Protein AF-A0A232FIR9-F1 (afdb_monomer_lite)

pLDDT: mean 83.85, std 11.93, range [40.28, 95.75]

Radius of gyration: 13.09 Å; chains: 1; bounding box: 30×24×39 Å

Foldseek 3Di:
DVVLVVVLVVVVVVVVVPDQAAEDDADPVNVVVVLVVCLVVVHAYEYAYDDDPPDDDPHPRYDYPHDHPVVPDD

Structure (mmCIF, N/CA/C/O backbone):
data_AF-A0A232FIR9-F1
#
_entry.id   AF-A0A232FIR9-F1
#
loop_
_atom_site.group_PDB
_atom_site.id
_atom_site.type_symbol
_atom_site.label_atom_id
_atom_site.label_alt_id
_atom_site.label_comp_id
_atom_site.label_asym_id
_atom_site.label_entity_id
_atom_site.label_seq_id
_atom_site.pdbx_PDB_ins_code
_atom_site.Cartn_x
_atom_site.Cartn_y
_atom_site.Cartn_z
_atom_site.occupancy
_atom_site.B_iso_or_equiv
_atom_site.auth_seq_id
_atom_site.auth_comp_id
_atom_site.auth_asym_id
_atom_site.auth_atom_id
_atom_site.pdbx_PDB_model_num
ATOM 1 N N . MET A 1 1 ? 9.768 13.535 1.577 1.00 59.94 1 MET A N 1
ATOM 2 C CA . MET A 1 1 ? 9.839 13.440 0.098 1.00 59.94 1 MET A CA 1
ATOM 3 C C . MET A 1 1 ? 10.585 12.187 -0.362 1.00 59.94 1 MET A C 1
ATOM 5 O O . MET A 1 1 ? 10.044 11.474 -1.189 1.00 59.94 1 MET A O 1
ATOM 9 N N . VAL A 1 2 ? 11.768 11.870 0.186 1.00 62.75 2 VAL A N 1
ATOM 10 C CA . VAL A 1 2 ? 12.562 10.688 -0.226 1.00 62.75 2 VAL A CA 1
ATOM 11 C C . VAL A 1 2 ? 11.823 9.353 -0.018 1.00 62.75 2 VAL A C 1
ATOM 13 O O . VAL A 1 2 ? 11.801 8.531 -0.927 1.00 62.75 2 VAL A O 1
ATOM 16 N N . GLU A 1 3 ? 11.131 9.162 1.112 1.00 68.69 3 GLU A N 1
ATOM 17 C CA . GLU A 1 3 ? 10.327 7.945 1.359 1.00 68.69 3 GLU A CA 1
ATOM 18 C C . GLU A 1 3 ? 9.174 7.748 0.362 1.00 68.69 3 GLU A C 1
ATOM 20 O O . GLU A 1 3 ? 8.854 6.617 0.009 1.00 68.69 3 GLU A O 1
ATOM 25 N N . PHE A 1 4 ? 8.574 8.836 -0.137 1.00 74.38 4 PHE A N 1
ATOM 26 C CA . PHE A 1 4 ? 7.458 8.763 -1.089 1.00 74.38 4 PHE A CA 1
ATOM 27 C C . PHE A 1 4 ? 7.920 8.199 -2.437 1.00 74.38 4 PHE A C 1
ATOM 29 O O . PHE A 1 4 ? 7.242 7.356 -3.020 1.00 74.38 4 PHE A O 1
ATOM 36 N N . ILE A 1 5 ? 9.093 8.635 -2.908 1.00 79.56 5 ILE A N 1
ATOM 37 C CA . ILE A 1 5 ? 9.677 8.147 -4.162 1.00 79.56 5 ILE A CA 1
ATOM 38 C C . ILE A 1 5 ? 10.081 6.675 -4.025 1.00 79.56 5 ILE A C 1
ATOM 40 O O . ILE A 1 5 ? 9.826 5.894 -4.935 1.00 79.56 5 ILE A O 1
ATOM 44 N N . ALA A 1 6 ? 10.642 6.272 -2.880 1.00 87.25 6 ALA A N 1
ATOM 45 C CA . ALA A 1 6 ? 11.037 4.883 -2.653 1.00 87.25 6 ALA A CA 1
ATOM 46 C C . ALA A 1 6 ? 9.844 3.908 -2.713 1.00 87.25 6 ALA A C 1
ATOM 48 O O . ALA A 1 6 ? 9.944 2.858 -3.346 1.00 87.25 6 ALA A O 1
ATOM 49 N N . VAL A 1 7 ? 8.704 4.263 -2.107 1.00 89.69 7 VAL A N 1
ATOM 50 C CA . VAL A 1 7 ? 7.488 3.428 -2.151 1.00 89.69 7 VAL A CA 1
ATOM 51 C C . VAL A 1 7 ? 6.936 3.314 -3.572 1.00 89.69 7 VAL A C 1
ATOM 53 O O . VAL A 1 7 ? 6.546 2.225 -3.984 1.00 89.69 7 VAL A O 1
ATOM 56 N N . LEU A 1 8 ? 6.933 4.413 -4.332 1.00 89.50 8 LEU A N 1
ATOM 57 C CA . LEU A 1 8 ? 6.494 4.402 -5.727 1.00 89.50 8 LEU A CA 1
ATOM 58 C C . LEU A 1 8 ? 7.340 3.440 -6.570 1.00 89.50 8 LEU A C 1
ATOM 60 O O . LEU A 1 8 ? 6.782 2.599 -7.270 1.00 89.50 8 LEU A O 1
ATOM 64 N N . THR A 1 9 ? 8.669 3.548 -6.483 1.00 92.50 9 THR A N 1
ATOM 65 C CA . THR A 1 9 ? 9.589 2.687 -7.239 1.00 92.50 9 THR A CA 1
ATOM 66 C C . THR A 1 9 ? 9.364 1.215 -6.908 1.00 92.50 9 THR A C 1
ATOM 68 O O . THR A 1 9 ? 9.173 0.416 -7.821 1.00 92.50 9 THR A O 1
ATOM 71 N N . LEU A 1 10 ? 9.285 0.876 -5.618 1.00 93.12 10 LEU A N 1
ATOM 72 C CA . LEU A 1 10 ? 9.054 -0.498 -5.171 1.00 93.12 10 LEU A CA 1
ATOM 73 C C . LEU A 1 10 ? 7.741 -1.076 -5.722 1.00 93.12 10 LEU A C 1
ATOM 75 O O . LEU A 1 10 ? 7.697 -2.223 -6.151 1.00 93.12 10 LEU A O 1
ATOM 79 N N . ILE A 1 11 ? 6.659 -0.294 -5.730 1.00 92.94 11 ILE A N 1
ATOM 80 C CA . ILE A 1 11 ? 5.372 -0.770 -6.253 1.00 92.94 11 ILE A CA 1
ATOM 81 C C . ILE A 1 11 ? 5.436 -0.984 -7.761 1.00 92.94 11 ILE A C 1
ATOM 83 O O . ILE A 1 11 ? 4.908 -1.979 -8.249 1.00 92.94 11 ILE A O 1
ATOM 87 N N . CYS A 1 12 ? 6.082 -0.085 -8.504 1.00 92.62 12 CYS A N 1
ATOM 88 C CA . CYS A 1 12 ? 6.260 -0.259 -9.942 1.00 92.62 12 CYS A CA 1
ATOM 89 C C . CYS A 1 12 ? 7.039 -1.541 -10.273 1.00 92.62 12 CYS A C 1
ATOM 91 O O . CYS A 1 12 ? 6.674 -2.233 -11.220 1.00 92.62 12 CYS A O 1
ATOM 93 N N . GLU A 1 13 ? 8.062 -1.878 -9.484 1.00 95.31 13 GLU A N 1
ATOM 94 C CA . GLU A 1 13 ? 8.813 -3.133 -9.622 1.00 95.31 13 GLU A CA 1
ATOM 95 C C . GLU A 1 13 ? 7.921 -4.354 -9.350 1.00 95.31 13 GLU A C 1
ATOM 97 O O . GLU A 1 13 ? 7.841 -5.253 -10.183 1.00 95.31 13 GLU A O 1
ATOM 102 N N . LEU A 1 14 ? 7.150 -4.346 -8.256 1.00 94.50 14 LEU A N 1
ATOM 103 C CA . LEU A 1 14 ? 6.198 -5.423 -7.948 1.00 94.50 14 LEU A CA 1
ATOM 104 C C . LEU A 1 14 ? 5.135 -5.603 -9.042 1.00 94.50 14 LEU A C 1
ATOM 106 O O . LEU A 1 14 ? 4.740 -6.723 -9.364 1.00 94.50 14 LEU A O 1
ATOM 110 N N . LEU A 1 15 ? 4.651 -4.506 -9.625 1.00 94.00 15 LEU A N 1
ATOM 111 C CA . LEU A 1 15 ? 3.697 -4.566 -10.731 1.00 94.00 15 LEU A CA 1
ATOM 112 C C . LEU A 1 15 ? 4.325 -5.144 -12.000 1.00 94.00 15 LEU A C 1
ATOM 114 O O . LEU A 1 15 ? 3.647 -5.885 -12.709 1.00 94.00 15 LEU A O 1
ATOM 118 N N . ALA A 1 16 ? 5.593 -4.829 -12.280 1.00 95.19 16 ALA A N 1
ATOM 119 C CA . ALA A 1 16 ? 6.317 -5.382 -13.421 1.00 95.19 16 ALA A CA 1
ATOM 120 C C . ALA A 1 16 ? 6.509 -6.904 -13.297 1.00 95.19 16 ALA A C 1
ATOM 122 O O . ALA A 1 16 ? 6.388 -7.611 -14.296 1.00 95.19 16 ALA A O 1
ATOM 123 N N . ASP A 1 17 ? 6.723 -7.400 -12.076 1.00 95.75 17 ASP A N 1
ATOM 124 C CA . ASP A 1 17 ? 6.831 -8.834 -11.778 1.00 95.75 17 ASP A CA 1
ATOM 125 C C . ASP A 1 17 ? 5.477 -9.571 -11.819 1.00 95.75 17 ASP A C 1
ATOM 127 O O . ASP A 1 17 ? 5.436 -10.794 -11.955 1.00 95.75 17 ASP A O 1
ATOM 131 N N . GLY A 1 18 ? 4.360 -8.841 -11.742 1.00 93.56 18 GLY A N 1
ATOM 132 C CA . GLY A 1 18 ? 3.010 -9.394 -11.842 1.00 93.56 18 GLY A CA 1
ATOM 133 C C . GLY A 1 18 ? 2.471 -9.934 -10.516 1.00 93.56 18 GLY A C 1
ATOM 134 O O . GLY A 1 18 ? 2.356 -11.142 -10.308 1.00 93.56 18 GLY A O 1
ATOM 135 N N . VAL A 1 19 ? 2.073 -9.031 -9.618 1.00 95.69 19 VAL A N 1
ATOM 136 C CA . VAL A 1 19 ? 1.421 -9.380 -8.345 1.00 95.69 19 VAL A CA 1
ATOM 137 C C . VAL A 1 19 ? -0.097 -9.533 -8.464 1.00 95.69 19 VAL A C 1
ATOM 139 O O . VAL A 1 19 ? -0.762 -8.803 -9.194 1.00 95.69 19 VAL A O 1
ATOM 142 N N . ALA A 1 20 ? -0.664 -10.447 -7.673 1.00 95.12 20 ALA A N 1
ATOM 143 C CA . ALA A 1 20 ? -2.114 -10.635 -7.573 1.00 95.12 20 ALA A CA 1
ATOM 144 C C . ALA A 1 20 ? -2.798 -9.651 -6.605 1.00 95.12 20 ALA A C 1
ATOM 146 O O . ALA A 1 20 ? -4.006 -9.454 -6.694 1.00 95.12 20 ALA A O 1
ATOM 147 N N . ALA A 1 21 ? -2.048 -9.077 -5.660 1.00 94.81 21 ALA A N 1
ATOM 148 C CA . ALA A 1 21 ? -2.527 -8.120 -4.665 1.00 94.81 21 ALA A CA 1
ATOM 149 C C . ALA A 1 21 ? -1.346 -7.366 -4.034 1.00 94.81 21 ALA A C 1
ATOM 151 O O . ALA A 1 21 ? -0.215 -7.858 -4.043 1.00 94.81 21 ALA A O 1
ATOM 152 N N . ILE A 1 22 ? -1.618 -6.205 -3.437 1.00 93.75 22 ILE A N 1
ATOM 153 C CA . ILE A 1 22 ? -0.648 -5.412 -2.672 1.00 93.75 22 ILE A CA 1
ATOM 154 C C . ILE A 1 22 ? -1.088 -5.352 -1.206 1.00 93.75 22 ILE A C 1
ATOM 156 O O . ILE A 1 22 ? -2.226 -4.996 -0.909 1.00 93.75 22 ILE A O 1
ATOM 160 N N . PHE A 1 23 ? -0.170 -5.664 -0.288 1.00 92.44 23 PHE A N 1
ATOM 161 C CA . PHE A 1 23 ? -0.388 -5.581 1.159 1.00 92.44 23 PHE A CA 1
ATOM 162 C C . PHE A 1 23 ? 0.393 -4.409 1.758 1.00 92.44 23 PHE A C 1
ATOM 164 O O . PHE A 1 23 ? 1.599 -4.288 1.538 1.00 92.44 23 PHE A O 1
ATOM 171 N N . GLY A 1 24 ? -0.268 -3.591 2.573 1.00 88.50 24 GLY A N 1
ATOM 172 C CA . GLY A 1 24 ? 0.332 -2.421 3.217 1.00 88.50 24 GLY A CA 1
ATOM 173 C C . GLY A 1 24 ? -0.268 -1.111 2.718 1.00 88.50 24 GLY A C 1
ATOM 174 O O . GLY A 1 24 ? -1.423 -1.117 2.327 1.00 88.50 24 GLY A O 1
ATOM 175 N N . PRO A 1 25 ? 0.473 0.009 2.783 1.00 86.88 25 PRO A N 1
ATOM 176 C CA . PRO A 1 25 ? 1.752 0.171 3.471 1.00 86.88 25 PRO A CA 1
ATOM 177 C C . PRO A 1 25 ? 1.573 0.219 4.998 1.00 86.88 25 PRO A C 1
ATOM 179 O O . PRO A 1 25 ? 0.491 0.476 5.520 1.00 86.88 25 PRO A O 1
ATOM 182 N N . LYS A 1 26 ? 2.668 0.008 5.737 1.00 81.19 26 LYS A N 1
ATOM 183 C CA . LYS A 1 26 ? 2.666 0.076 7.211 1.00 81.19 26 LYS A CA 1
ATOM 184 C C . LYS A 1 26 ? 2.313 1.472 7.744 1.00 81.19 26 LYS A C 1
ATOM 186 O O . LYS A 1 26 ? 1.748 1.588 8.828 1.00 81.19 26 LYS A O 1
ATOM 191 N N . PHE A 1 27 ? 2.677 2.524 7.013 1.00 81.69 27 PHE A N 1
ATOM 192 C CA . PHE A 1 27 ? 2.522 3.912 7.443 1.00 81.69 27 PHE A CA 1
ATOM 193 C C . PHE A 1 27 ? 1.405 4.602 6.660 1.00 81.69 27 PHE A C 1
ATOM 195 O O . PHE A 1 27 ? 1.386 4.548 5.433 1.00 81.69 27 PHE A O 1
ATOM 202 N N . ALA A 1 28 ? 0.518 5.312 7.360 1.00 79.31 28 ALA A N 1
ATOM 203 C CA . ALA A 1 28 ? -0.610 6.016 6.743 1.00 79.31 28 ALA A CA 1
ATOM 204 C C . ALA A 1 28 ? -0.175 7.049 5.685 1.00 79.31 28 ALA A C 1
ATOM 206 O O . ALA A 1 28 ? -0.857 7.238 4.686 1.00 79.31 28 ALA A O 1
ATOM 207 N N . GLN A 1 29 ? 0.999 7.66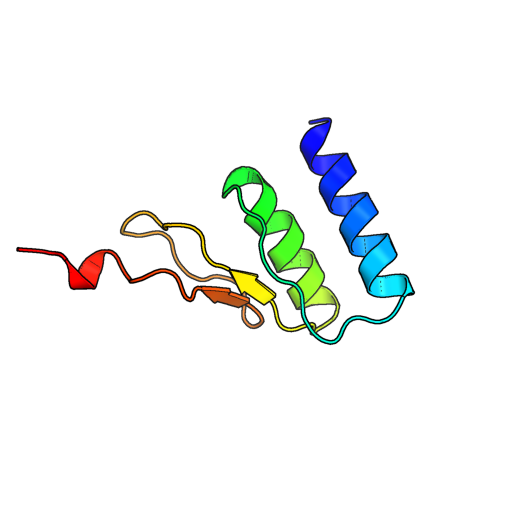2 5.862 1.00 82.50 29 GLN A N 1
ATOM 208 C CA . GLN A 1 29 ? 1.521 8.733 5.003 1.00 82.50 29 GLN A CA 1
ATOM 209 C C . GLN A 1 29 ? 1.706 8.321 3.536 1.00 82.50 29 GLN A C 1
ATOM 211 O O . GLN A 1 29 ? 1.629 9.166 2.650 1.00 82.50 29 GLN A 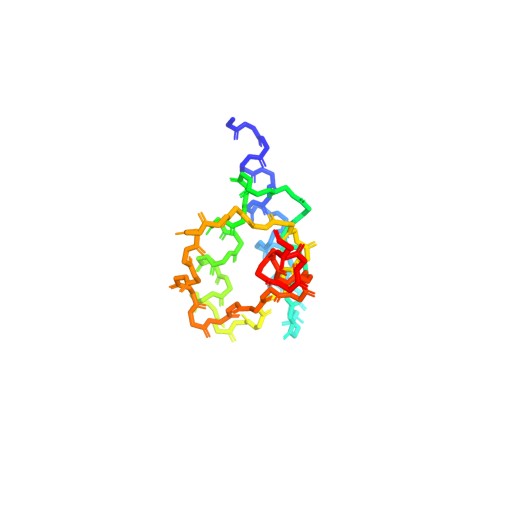O 1
ATOM 216 N N . THR A 1 30 ? 1.975 7.042 3.269 1.00 86.81 30 THR A N 1
ATOM 217 C CA . THR A 1 30 ? 2.221 6.535 1.911 1.00 86.81 30 THR A CA 1
ATOM 218 C C . THR A 1 30 ? 1.048 5.737 1.355 1.00 86.81 30 THR A C 1
ATOM 220 O O . THR A 1 30 ? 1.089 5.334 0.194 1.00 86.81 30 THR A O 1
ATOM 223 N N . ARG A 1 31 ? -0.017 5.536 2.143 1.00 87.62 31 ARG A N 1
ATOM 224 C CA . ARG A 1 31 ? -1.199 4.754 1.756 1.00 87.62 31 ARG A CA 1
ATOM 225 C C . ARG A 1 31 ? -1.828 5.265 0.472 1.00 87.62 31 ARG A C 1
ATOM 227 O O . ARG A 1 31 ? -2.124 4.468 -0.410 1.00 87.62 31 ARG A O 1
ATOM 234 N N . ASP A 1 32 ? -2.003 6.573 0.353 1.00 87.31 32 ASP A N 1
ATOM 235 C CA . ASP A 1 32 ? -2.717 7.159 -0.782 1.00 87.31 32 ASP A CA 1
ATOM 236 C C . ASP A 1 32 ? -1.961 6.931 -2.104 1.00 87.31 32 ASP A C 1
ATOM 238 O O . ASP A 1 32 ? -2.577 6.734 -3.152 1.00 87.31 32 ASP A O 1
ATOM 242 N N . ILE A 1 33 ? -0.623 6.846 -2.052 1.00 89.62 33 ILE A N 1
ATOM 243 C CA . ILE A 1 33 ? 0.194 6.435 -3.202 1.00 89.62 33 ILE A CA 1
ATOM 244 C C . ILE A 1 33 ? -0.149 4.997 -3.589 1.00 89.62 33 ILE A C 1
ATOM 246 O O . ILE A 1 33 ? -0.507 4.744 -4.735 1.00 89.62 33 ILE A O 1
ATOM 250 N N . VAL A 1 34 ? -0.082 4.063 -2.636 1.00 91.19 34 VAL A N 1
ATOM 251 C CA . VAL A 1 34 ? -0.335 2.637 -2.898 1.00 91.19 34 VAL A CA 1
ATOM 252 C C . VAL A 1 34 ? -1.754 2.419 -3.414 1.00 91.19 34 VAL A C 1
ATOM 254 O O . VAL A 1 34 ? -1.954 1.747 -4.422 1.00 91.19 34 VAL A O 1
ATOM 257 N N . SER A 1 35 ? -2.723 3.065 -2.772 1.00 90.81 35 SER A N 1
ATOM 258 C CA . SER A 1 35 ? -4.139 2.998 -3.108 1.00 90.81 35 SER A CA 1
ATOM 259 C C . SER A 1 35 ? -4.437 3.558 -4.504 1.00 90.81 35 SER A C 1
ATOM 261 O O . SER A 1 35 ? -5.132 2.918 -5.297 1.00 90.81 35 SER A O 1
ATOM 263 N N . SER A 1 36 ? -3.861 4.712 -4.864 1.00 90.62 36 SER A N 1
ATOM 264 C CA . SER A 1 36 ? -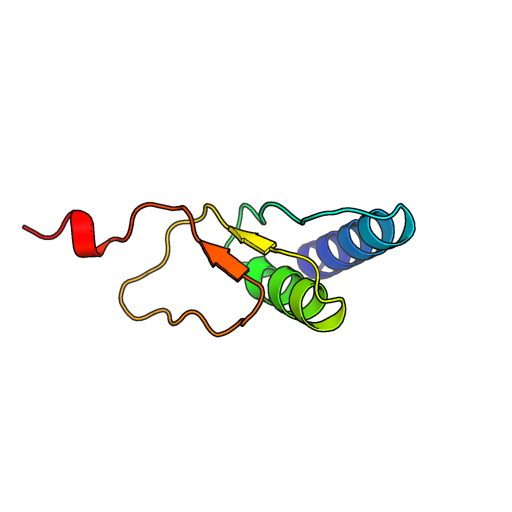4.048 5.291 -6.201 1.00 90.62 36 SER A CA 1
ATOM 265 C C . SER A 1 36 ? -3.473 4.403 -7.309 1.00 90.62 36 SER A C 1
ATOM 267 O O . SER A 1 36 ? -4.114 4.221 -8.346 1.00 90.62 36 SER A O 1
ATOM 269 N N . ILE A 1 37 ? -2.307 3.794 -7.077 1.00 91.50 37 ILE A N 1
ATOM 270 C CA . ILE A 1 37 ? -1.677 2.874 -8.025 1.00 91.50 37 ILE A CA 1
ATOM 271 C C . ILE A 1 37 ? -2.495 1.584 -8.141 1.00 91.50 37 ILE A C 1
ATOM 273 O O . ILE A 1 37 ? -2.854 1.184 -9.246 1.00 91.50 37 ILE A O 1
ATOM 277 N N . ALA A 1 38 ? -2.846 0.957 -7.020 1.00 92.19 38 ALA A N 1
ATOM 278 C CA . ALA A 1 38 ? -3.635 -0.270 -7.011 1.00 92.19 38 ALA A CA 1
ATOM 279 C C . ALA A 1 38 ? -4.982 -0.088 -7.730 1.00 92.19 38 ALA A C 1
ATOM 281 O O . ALA A 1 38 ? -5.351 -0.905 -8.572 1.00 92.19 38 ALA A O 1
ATOM 282 N N . SER A 1 39 ? -5.656 1.042 -7.491 1.00 92.56 39 SER A N 1
ATOM 283 C CA . SER A 1 39 ? -6.871 1.439 -8.210 1.00 92.56 39 SER A CA 1
ATOM 284 C C . SER A 1 39 ? -6.626 1.605 -9.714 1.00 92.56 39 SER A C 1
ATOM 286 O O . SER A 1 39 ? -7.377 1.079 -10.533 1.00 92.56 39 SER A O 1
ATOM 288 N N . ARG A 1 40 ? -5.528 2.263 -10.112 1.00 92.25 40 ARG A N 1
ATOM 289 C CA . ARG A 1 40 ? -5.183 2.470 -11.527 1.00 92.25 40 ARG A CA 1
ATOM 290 C C . ARG A 1 40 ? -4.971 1.163 -12.292 1.00 92.25 40 ARG A C 1
ATOM 292 O O . ARG A 1 40 ? -5.351 1.088 -13.459 1.00 92.25 40 ARG A O 1
ATOM 299 N N . PHE A 1 41 ? -4.356 0.171 -11.656 1.00 92.88 41 PHE A N 1
ATOM 300 C CA . PHE A 1 41 ? -4.049 -1.125 -12.267 1.00 92.88 41 PHE A CA 1
ATOM 301 C C . PHE A 1 41 ? -5.090 -2.210 -11.950 1.00 92.88 41 PHE A C 1
ATOM 303 O O . PHE A 1 41 ? -4.912 -3.354 -12.356 1.00 92.88 41 PHE A O 1
ATOM 310 N N . ASN A 1 42 ? -6.186 -1.859 -11.268 1.00 93.12 42 ASN A N 1
ATOM 311 C CA . ASN A 1 42 ? -7.207 -2.790 -10.781 1.00 93.12 42 ASN A CA 1
ATOM 312 C C . ASN A 1 42 ? -6.635 -3.956 -9.951 1.00 93.12 42 ASN A C 1
ATOM 314 O O . ASN A 1 42 ? -7.157 -5.070 -9.983 1.00 93.12 42 ASN A O 1
ATOM 318 N N . ILE A 1 43 ? -5.575 -3.697 -9.186 1.00 93.69 43 ILE A N 1
ATOM 319 C CA . ILE A 1 43 ? -4.969 -4.669 -8.278 1.00 93.69 43 ILE A CA 1
ATOM 320 C C . ILE A 1 43 ? -5.645 -4.546 -6.904 1.00 93.69 43 ILE A C 1
ATOM 322 O O . ILE A 1 43 ? -5.823 -3.426 -6.422 1.00 93.69 43 ILE A O 1
ATOM 326 N N . PRO A 1 44 ? -6.046 -5.654 -6.260 1.00 94.88 44 PRO A N 1
ATOM 327 C CA . PRO A 1 44 ? -6.529 -5.637 -4.883 1.00 94.88 44 PRO A CA 1
ATOM 328 C C . PRO A 1 44 ? -5.488 -5.055 -3.918 1.00 94.88 44 PRO A C 1
ATOM 330 O O . PRO A 1 44 ? -4.335 -5.487 -3.907 1.00 94.88 44 PRO A O 1
ATOM 333 N N . HIS A 1 45 ? -5.903 -4.109 -3.080 1.00 94.00 45 HIS A N 1
ATOM 334 C CA . HIS A 1 45 ? -5.067 -3.478 -2.062 1.00 94.00 45 HIS A CA 1
ATOM 335 C C . HIS A 1 45 ? 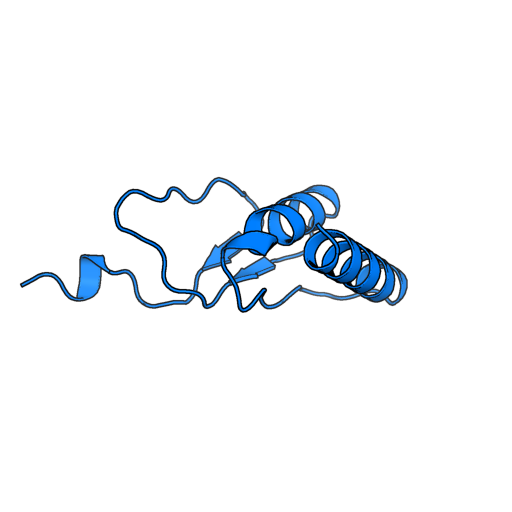-5.605 -3.770 -0.658 1.00 94.00 45 HIS A C 1
ATOM 337 O O . HIS A 1 45 ? -6.780 -3.549 -0.372 1.00 94.00 45 HIS A O 1
ATOM 343 N N . ILE A 1 46 ? -4.751 -4.299 0.217 1.00 93.31 46 ILE A N 1
ATOM 344 C CA . ILE A 1 46 ? -5.128 -4.738 1.563 1.00 93.31 46 ILE A CA 1
ATOM 345 C C . ILE A 1 46 ? -4.323 -3.951 2.592 1.00 93.31 46 ILE A C 1
ATOM 347 O O . ILE A 1 46 ? -3.115 -4.143 2.754 1.00 93.31 46 ILE A O 1
ATOM 351 N N . GLU A 1 47 ? -5.019 -3.094 3.325 1.00 91.25 47 GLU A N 1
ATOM 352 C CA . GLU A 1 47 ? -4.460 -2.266 4.385 1.00 91.25 47 GLU A CA 1
ATOM 353 C C . GLU A 1 47 ? -4.659 -2.909 5.755 1.00 91.25 47 GLU A C 1
ATOM 355 O O . GLU A 1 47 ? -5.639 -3.605 6.004 1.00 91.25 47 GLU A O 1
ATOM 360 N N . PHE A 1 48 ? -3.740 -2.630 6.673 1.00 89.38 48 PHE A N 1
ATOM 361 C CA . PHE A 1 48 ? -3.790 -3.129 8.049 1.00 89.38 48 PHE A CA 1
ATOM 362 C C . PHE A 1 48 ? -3.403 -2.052 9.069 1.00 89.38 48 PHE A C 1
ATOM 364 O O . PHE A 1 48 ? -3.026 -2.362 10.197 1.00 89.38 48 PHE A O 1
ATOM 371 N N . SER A 1 49 ? -3.438 -0.780 8.677 1.00 86.00 49 SER A N 1
ATOM 372 C CA . SER A 1 49 ? -3.141 0.343 9.560 1.00 86.00 49 SER A CA 1
ATOM 373 C C . SER A 1 49 ? -4.411 0.857 10.236 1.00 86.00 49 SER A C 1
ATOM 375 O O . SER A 1 49 ? -5.505 0.838 9.666 1.00 86.00 49 SER A O 1
ATOM 377 N N . PHE A 1 50 ? -4.260 1.326 11.475 1.00 84.31 50 PHE A N 1
ATOM 378 C CA . PHE A 1 50 ? -5.325 2.039 12.173 1.00 84.31 50 PHE A CA 1
ATOM 379 C C . PHE A 1 50 ? -5.751 3.272 11.369 1.00 84.31 50 PHE A C 1
ATOM 381 O O . PHE A 1 50 ? -4.902 3.983 10.830 1.00 84.31 50 PHE A O 1
ATOM 388 N N . ARG A 1 51 ? -7.061 3.529 11.340 1.00 81.06 51 ARG A N 1
ATOM 389 C CA . ARG A 1 51 ? -7.655 4.730 10.753 1.00 81.06 51 ARG A CA 1
ATOM 390 C C . ARG A 1 51 ? -8.376 5.537 11.815 1.00 81.06 51 ARG A C 1
ATOM 392 O O . ARG A 1 51 ? -9.074 4.980 12.672 1.00 81.06 51 ARG A O 1
ATOM 399 N N . GLU A 1 52 ? -8.222 6.849 11.737 1.00 79.94 52 GLU A N 1
ATOM 400 C CA . GLU A 1 52 ? -8.916 7.761 12.637 1.00 79.94 52 GLU A CA 1
ATOM 401 C C . GLU A 1 52 ? -10.421 7.792 12.332 1.00 79.94 52 GLU A C 1
ATOM 403 O O . GLU A 1 52 ? -10.881 7.515 11.220 1.00 79.94 52 GLU A O 1
ATOM 408 N N . ILE A 1 53 ? -11.228 8.104 13.348 1.00 78.25 53 ILE A N 1
ATOM 409 C CA . ILE A 1 53 ? -12.683 8.192 13.190 1.00 78.25 53 ILE A CA 1
ATOM 410 C C . ILE A 1 53 ? -13.002 9.361 12.249 1.00 78.25 53 ILE A C 1
ATOM 412 O O . ILE A 1 53 ? -12.704 10.507 12.565 1.00 78.25 53 ILE A O 1
ATOM 416 N N . GLY A 1 54 ? -13.651 9.070 11.119 1.00 73.44 54 GLY A N 1
ATOM 417 C CA . GLY A 1 54 ? -14.010 10.067 10.099 1.00 73.44 54 GLY A CA 1
ATOM 418 C C . GLY A 1 54 ? -13.146 10.008 8.839 1.00 73.44 54 GLY A C 1
ATOM 419 O O . GLY A 1 54 ? -13.463 10.670 7.853 1.00 73.44 54 GLY A O 1
ATOM 420 N N . GLU A 1 55 ? -12.102 9.181 8.836 1.00 75.44 55 GLU A N 1
ATOM 421 C CA . GLU A 1 55 ? -11.335 8.875 7.637 1.00 75.44 55 GLU A CA 1
ATOM 422 C C . GLU A 1 55 ? -12.141 7.939 6.717 1.00 75.44 55 GLU A C 1
ATOM 424 O O . GLU A 1 55 ? -12.443 6.797 7.072 1.00 75.44 55 GLU A O 1
ATOM 429 N N . ASN A 1 56 ? -12.543 8.445 5.548 1.00 68.06 56 ASN A N 1
ATOM 430 C CA . ASN A 1 56 ? -13.357 7.698 4.589 1.00 68.06 56 ASN A CA 1
ATOM 431 C C . ASN A 1 56 ? -12.497 6.804 3.687 1.00 68.06 56 ASN A C 1
ATOM 433 O O . ASN A 1 56 ? -11.445 7.225 3.208 1.00 68.06 56 ASN A O 1
ATOM 437 N N . ASP A 1 57 ? -13.003 5.606 3.384 1.00 66.25 57 ASP A N 1
ATOM 438 C CA . ASP A 1 57 ? -12.462 4.761 2.316 1.00 66.25 57 ASP A CA 1
ATOM 439 C C . ASP A 1 57 ? -12.810 5.385 0.963 1.00 66.25 57 ASP A C 1
ATOM 441 O O . ASP A 1 57 ? -13.974 5.421 0.563 1.00 66.25 57 ASP A O 1
ATOM 445 N N . THR A 1 58 ? -11.817 5.926 0.264 1.00 64.38 58 THR A N 1
ATOM 446 C CA . THR A 1 58 ? -12.019 6.604 -1.028 1.00 64.38 58 THR A CA 1
ATOM 447 C C . THR A 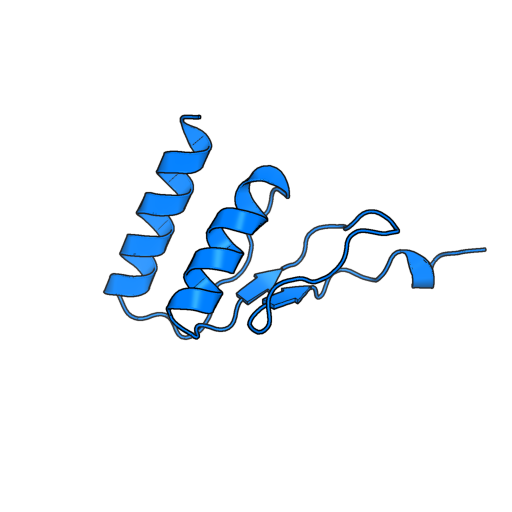1 58 ? -11.640 5.748 -2.232 1.00 64.38 58 THR A C 1
ATOM 449 O O . THR A 1 58 ? -11.900 6.142 -3.368 1.00 64.38 58 THR A O 1
ATOM 452 N N . SER A 1 59 ? -11.063 4.566 -2.025 1.00 70.19 59 SER A N 1
ATOM 453 C CA . SER A 1 59 ? -10.552 3.731 -3.113 1.00 70.19 59 SER A CA 1
ATOM 454 C C . SER A 1 59 ? -11.347 2.447 -3.289 1.00 70.19 59 SER A C 1
ATOM 456 O O . SER A 1 59 ? -11.318 1.574 -2.428 1.00 70.19 59 SER A O 1
ATOM 458 N N . ALA A 1 60 ? -11.984 2.310 -4.453 1.00 77.25 60 ALA A N 1
ATOM 459 C CA . ALA A 1 60 ? -12.818 1.164 -4.824 1.00 77.25 60 ALA A CA 1
ATOM 460 C C . ALA A 1 60 ? -12.093 -0.199 -4.783 1.00 77.25 60 ALA A C 1
ATOM 462 O O . ALA A 1 60 ? -12.745 -1.231 -4.655 1.00 77.25 60 ALA A O 1
ATOM 463 N N . ASN A 1 61 ? -10.760 -0.197 -4.866 1.00 87.62 61 ASN A N 1
ATOM 464 C CA . ASN A 1 61 ? -9.921 -1.396 -4.905 1.00 87.62 61 ASN A CA 1
ATOM 465 C C . ASN A 1 61 ? -9.152 -1.670 -3.607 1.00 87.62 61 ASN A C 1
ATOM 467 O O . ASN A 1 61 ? -8.299 -2.559 -3.593 1.00 87.62 61 ASN A O 1
ATOM 471 N N . SER A 1 62 ? -9.445 -0.935 -2.532 1.00 90.25 62 SER A N 1
ATOM 472 C CA . SER A 1 62 ? -8.773 -1.124 -1.245 1.00 90.25 62 SER A CA 1
ATOM 473 C C . SER A 1 62 ? -9.738 -1.598 -0.173 1.00 90.25 62 SER A C 1
ATOM 475 O O . SER A 1 62 ? -10.879 -1.147 -0.103 1.00 90.25 62 SER A O 1
ATOM 477 N N . ILE A 1 63 ? -9.250 -2.476 0.695 1.00 90.19 63 ILE A N 1
ATOM 478 C CA . ILE A 1 63 ? -9.937 -2.890 1.913 1.00 90.19 63 ILE A CA 1
ATOM 479 C C . ILE A 1 63 ? -8.987 -2.757 3.098 1.00 90.19 63 ILE A C 1
ATOM 481 O O . ILE A 1 63 ? -7.850 -3.222 3.043 1.00 90.19 63 ILE A O 1
ATOM 485 N N . ASN A 1 64 ? -9.457 -2.150 4.188 1.00 89.38 64 ASN A N 1
ATOM 486 C CA . ASN A 1 64 ? -8.728 -2.144 5.450 1.00 89.38 64 ASN A CA 1
ATOM 487 C C . ASN A 1 64 ? -9.265 -3.230 6.386 1.00 89.38 64 ASN A C 1
ATOM 489 O O . ASN A 1 64 ? -10.439 -3.226 6.752 1.00 89.38 64 ASN A O 1
ATOM 493 N N . ILE A 1 65 ? -8.388 -4.155 6.768 1.00 90.56 65 ILE A N 1
ATOM 494 C CA . ILE A 1 65 ? -8.682 -5.261 7.689 1.00 90.56 65 ILE A CA 1
ATOM 495 C C . ILE A 1 65 ? -8.333 -4.935 9.147 1.00 90.56 65 ILE A C 1
ATOM 497 O O . ILE A 1 65 ? -8.577 -5.756 10.032 1.00 90.56 65 ILE A O 1
ATOM 501 N N . TYR A 1 66 ? -7.784 -3.750 9.431 1.00 87.94 66 TYR A N 1
ATOM 502 C CA . TYR A 1 66 ? -7.602 -3.296 10.804 1.00 87.94 66 TYR A CA 1
ATOM 503 C C . TYR A 1 66 ? -8.970 -3.139 11.496 1.00 87.94 66 TYR A C 1
ATOM 505 O O . TYR A 1 66 ? -9.887 -2.554 10.911 1.00 87.94 66 TYR A O 1
ATOM 513 N N . PRO A 1 67 ? -9.130 -3.621 12.744 1.00 85.69 67 PRO A N 1
ATOM 514 C CA . PRO A 1 67 ? -10.386 -3.502 13.474 1.00 85.69 67 PRO A CA 1
ATOM 515 C C . PRO A 1 67 ? -10.903 -2.061 13.521 1.00 85.69 67 PRO A C 1
ATOM 517 O O . PRO A 1 67 ? -10.194 -1.145 13.939 1.00 85.69 67 PRO A O 1
ATOM 520 N N . SER A 1 68 ? -12.156 -1.849 13.114 1.00 73.69 68 SER A N 1
ATOM 521 C CA . SER A 1 68 ? -12.738 -0.506 13.122 1.00 73.69 68 SER A CA 1
ATOM 522 C C . SER A 1 68 ? -12.740 0.068 14.540 1.00 73.69 68 SER A C 1
ATOM 524 O O . SER A 1 68 ? -13.179 -0.582 15.487 1.00 73.69 68 SER A O 1
ATOM 526 N N . SER A 1 69 ? -12.316 1.324 14.683 1.00 69.25 69 SER A N 1
ATOM 527 C CA . SER A 1 69 ? -12.358 2.068 15.949 1.00 69.25 69 SER A CA 1
ATOM 528 C C . SER A 1 69 ? -13.771 2.155 16.541 1.00 69.25 69 SER A C 1
ATOM 530 O O . SER A 1 69 ? -13.925 2.170 17.762 1.00 69.25 69 SER A O 1
ATOM 532 N N . LYS A 1 70 ? -14.819 2.097 15.702 1.00 65.06 70 LYS A N 1
ATOM 533 C CA . LYS A 1 70 ? -16.220 2.008 16.152 1.00 65.06 70 LYS A CA 1
ATOM 534 C C . LYS A 1 70 ? -16.535 0.717 16.916 1.00 65.06 70 LYS A C 1
ATOM 536 O O . LYS A 1 70 ? -17.495 0.702 17.675 1.00 65.06 70 LYS A O 1
ATOM 541 N N . MET A 1 71 ? -15.749 -0.349 16.748 1.00 60.50 71 MET A N 1
ATOM 542 C CA . MET A 1 71 ? -15.962 -1.623 17.449 1.00 60.50 71 MET A CA 1
ATOM 543 C C . MET A 1 71 ? -15.513 -1.596 18.916 1.00 60.50 71 MET A C 1
ATOM 545 O O . MET A 1 71 ? -15.887 -2.492 19.668 1.00 60.50 71 MET A O 1
ATOM 549 N N . TYR A 1 72 ? -14.756 -0.576 19.340 1.00 57.78 72 TYR A N 1
ATOM 550 C CA . TYR A 1 72 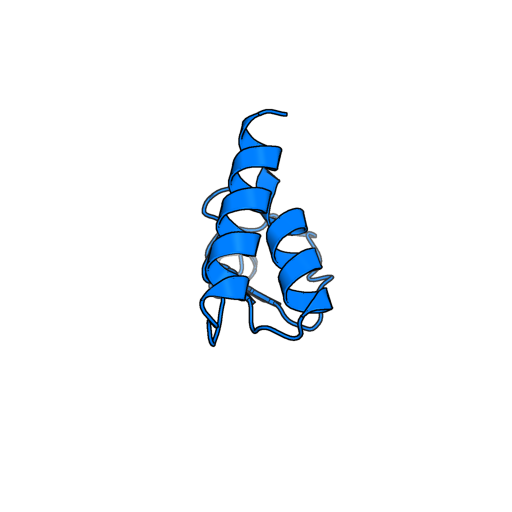? -14.252 -0.444 20.715 1.00 57.78 72 TYR A CA 1
ATOM 551 C C . TYR A 1 72 ? -14.787 0.789 21.459 1.00 57.78 72 TYR A C 1
ATOM 553 O O . TYR A 1 72 ? -14.298 1.108 22.542 1.00 57.78 72 TYR A O 1
ATOM 561 N N . GLY A 1 73 ? -15.796 1.474 20.911 1.00 53.84 73 GLY A N 1
ATOM 562 C CA . GLY A 1 73 ? -16.481 2.564 21.604 1.00 53.84 73 GLY A CA 1
ATOM 563 C C . GLY A 1 73 ? -17.330 2.035 22.762 1.00 53.84 73 GLY A C 1
ATOM 564 O O . GLY A 1 73 ? -18.382 1.443 22.529 1.00 53.84 73 GLY A O 1
ATOM 565 N N . LYS A 1 74 ? -16.858 2.239 23.994 1.00 40.28 74 LYS A N 1
ATOM 566 C CA . LYS A 1 74 ? -17.707 2.340 25.187 1.00 40.28 74 LYS A CA 1
ATOM 567 C C . LYS A 1 74 ? -18.152 3.782 25.366 1.00 40.28 74 LYS A C 1
ATOM 569 O O . LYS A 1 74 ? -17.310 4.671 25.107 1.00 40.28 74 LYS A O 1
#

InterPro domains:
  IPR001828 Receptor, ligand binding region [PF01094] (13-72)
  IPR028082 Periplasmic binding protein-like I [SSF53822] (5-73)

Organism: NCBI:txid543379

Sequence (74 aa):
MVEFIAVLTLICELLADGVAAIFGPKFAQTRDIVSSIASRFNIPHIEFSFREIGENDTSANSINIYPSSKMYGK

Secondary structure (DSSP, 8-state):
-HHHHHHHHHHHHHHHHT-S-EE--SSHHHHHHHHHHHHHTT--EEE-S---TT-----TTEEE-SPPGGGG--